Protein AF-A0A939ES71-F1 (afdb_monomer)

Secondary structure (DSSP, 8-state):
----------S---HHHHHHHHHHHHHHHHHHHHHHHHHHHHHHHHHHHHHHHHHHHHHHHHHHHHHHHHHHHHHHHHHTT--HHHHHHHHHHHHHHHHHHHHHHHHHHHHHHT-TTSSSSTTHHHHHHHHHHTT-

pLDDT: mean 82.22, std 17.12, range [45.19, 97.94]

Solvent-accessible surface area (backbone atoms only — not comparable to full-atom values): 7892 Å² total; per-residue (Å²): 140,79,91,82,79,89,78,82,82,80,85,70,85,42,71,66,59,55,52,51,49,52,53,50,51,54,53,50,52,53,53,48,54,51,50,50,52,51,50,52,51,48,53,52,50,51,53,52,51,55,49,50,51,52,51,51,51,50,46,53,53,51,50,52,50,49,53,52,49,53,51,50,52,33,54,51,36,33,73,73,70,40,56,64,68,58,26,50,50,53,52,53,52,52,50,50,53,51,49,51,51,51,50,50,52,50,52,50,52,53,58,58,64,73,51,88,71,75,83,76,58,75,65,61,66,58,57,62,54,56,60,58,62,77,76,110

Sequence (136 aa):
MTTQQSDTSFSDRSIGTLFSRLLQEVSQLLRGEVQLAKQELKVQVLNLQTAALFFALAFILVFGGLLALLACAHFGLVAAGLPPVGAAAIIAATALVLAGLCGFIGARCLKSLSNPLRRTTHQTAEDTRLIKESLQ

Structure (mmCIF, N/CA/C/O backbone):
data_AF-A0A939ES71-F1
#
_entry.id   AF-A0A939ES71-F1
#
loop_
_atom_site.group_PDB
_atom_site.id
_atom_site.type_symbol
_atom_site.label_atom_id
_atom_site.label_alt_id
_atom_site.label_comp_id
_atom_site.label_asym_id
_atom_site.label_entity_id
_atom_site.label_seq_id
_atom_site.pdbx_PDB_ins_code
_atom_site.Cartn_x
_atom_site.Cartn_y
_atom_site.Cartn_z
_atom_site.occupancy
_atom_site.B_iso_or_equiv
_atom_site.auth_seq_id
_atom_site.auth_comp_id
_atom_site.auth_asym_id
_atom_site.auth_atom_id
_atom_site.pdbx_PDB_model_num
ATOM 1 N N . MET A 1 1 ? -42.832 11.605 87.750 1.00 45.19 1 MET A N 1
ATOM 2 C CA . MET A 1 1 ? -42.315 12.601 86.783 1.00 45.19 1 MET A CA 1
ATOM 3 C C . MET A 1 1 ? -40.888 12.195 86.465 1.00 45.19 1 MET A C 1
ATOM 5 O O . MET A 1 1 ? -40.123 12.102 87.405 1.00 45.19 1 MET A O 1
ATOM 9 N N . THR A 1 2 ? -40.473 11.824 85.261 1.00 48.25 2 THR A N 1
ATOM 10 C CA . THR A 1 2 ? -41.053 11.952 83.917 1.00 48.25 2 THR A CA 1
ATOM 11 C C . THR A 1 2 ? -40.391 10.875 83.055 1.00 48.25 2 THR A C 1
ATOM 13 O O . THR A 1 2 ? -39.201 10.607 83.182 1.00 48.25 2 THR A O 1
ATOM 16 N N . THR A 1 3 ? -41.195 10.252 82.208 1.00 66.25 3 THR A N 1
ATOM 17 C CA . THR A 1 3 ? -40.814 9.400 81.083 1.00 66.25 3 THR A CA 1
ATOM 18 C C . THR A 1 3 ? -39.959 10.168 80.068 1.00 66.25 3 THR A C 1
ATOM 20 O O . THR A 1 3 ? -40.356 11.256 79.659 1.00 66.25 3 THR A O 1
ATOM 23 N N . GLN A 1 4 ? -38.858 9.585 79.592 1.00 51.97 4 GLN A N 1
ATOM 24 C CA . GLN A 1 4 ? -38.371 9.811 78.226 1.00 51.97 4 GLN A CA 1
ATOM 25 C C . GLN A 1 4 ? -37.784 8.490 77.711 1.00 51.97 4 GLN A C 1
ATOM 27 O O . GLN A 1 4 ? -36.771 8.020 78.212 1.00 51.97 4 GLN A O 1
ATOM 32 N N . GLN A 1 5 ? -38.561 7.701 76.978 1.00 49.19 5 GLN A N 1
ATOM 33 C CA . GLN A 1 5 ? -38.926 7.864 75.566 1.00 49.19 5 GLN A CA 1
ATOM 34 C C . GLN A 1 5 ? -37.929 7.117 74.679 1.00 49.19 5 GLN A C 1
ATOM 36 O O . GLN A 1 5 ? -36.890 7.608 74.255 1.00 49.19 5 GLN A O 1
ATOM 41 N N . SER A 1 6 ? -38.298 5.860 74.465 1.00 56.88 6 SER A N 1
ATOM 42 C CA . SER A 1 6 ? -38.046 5.101 73.255 1.00 56.88 6 SER A CA 1
ATOM 43 C C . SER A 1 6 ? -38.381 5.937 72.021 1.00 56.88 6 SER A C 1
ATOM 45 O O . SER A 1 6 ? -39.556 6.198 71.788 1.00 56.88 6 SER A O 1
ATOM 47 N N . ASP A 1 7 ? -37.383 6.276 71.212 1.00 47.97 7 ASP A N 1
ATOM 48 C CA . ASP A 1 7 ? -37.600 6.597 69.803 1.00 47.97 7 ASP A CA 1
ATOM 49 C C . ASP A 1 7 ? -36.739 5.655 68.959 1.00 47.97 7 ASP A C 1
ATOM 51 O O . ASP A 1 7 ? -35.602 5.903 68.563 1.00 47.97 7 ASP A O 1
ATOM 55 N N . THR A 1 8 ? -37.325 4.483 68.749 1.00 55.00 8 THR A N 1
ATOM 56 C CA . THR A 1 8 ? -36.973 3.505 67.730 1.00 55.00 8 THR A CA 1
ATOM 57 C C . THR A 1 8 ? -37.148 4.118 66.339 1.00 55.00 8 THR A C 1
ATOM 59 O O . THR A 1 8 ? -38.235 4.061 65.770 1.00 55.00 8 THR A O 1
ATOM 62 N N . SER A 1 9 ? -36.081 4.630 65.727 1.00 50.41 9 SER A N 1
ATOM 63 C CA . SER A 1 9 ? -36.055 4.960 64.290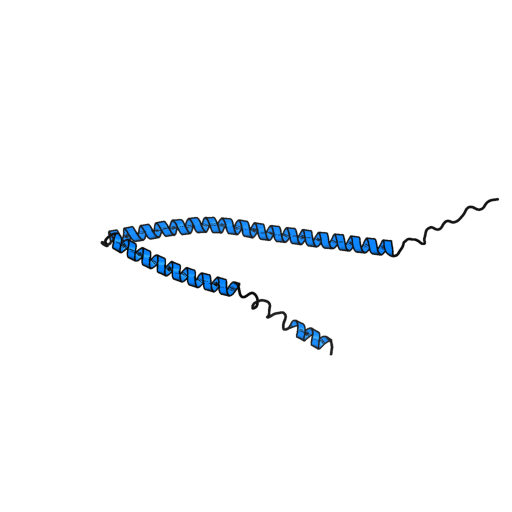 1.00 50.41 9 SER A CA 1
ATOM 64 C C . SER A 1 9 ? -35.609 3.760 63.435 1.00 50.41 9 SER A C 1
ATOM 66 O O . SER A 1 9 ? -34.823 3.881 62.501 1.00 50.41 9 SER A O 1
ATOM 68 N N . PHE A 1 10 ? -36.124 2.565 63.747 1.00 53.97 10 PHE A N 1
ATOM 69 C CA . PHE A 1 10 ? -35.817 1.320 63.025 1.00 53.97 10 PHE A CA 1
ATOM 70 C C . PHE A 1 10 ? -36.750 1.025 61.833 1.00 53.97 10 PHE A C 1
ATOM 72 O O . PHE A 1 10 ? -36.573 0.003 61.179 1.00 53.97 10 PHE A O 1
ATOM 79 N N . SER A 1 11 ? -37.707 1.903 61.504 1.00 53.44 11 SER A N 1
ATOM 80 C CA . SER A 1 11 ? -38.721 1.635 60.461 1.00 53.44 11 SER A CA 1
ATOM 81 C C . SER A 1 11 ? -38.544 2.378 59.130 1.00 53.44 11 SER A C 1
ATOM 83 O O . SER A 1 11 ? -39.430 2.287 58.292 1.00 53.44 11 SER A O 1
ATOM 85 N N . ASP A 1 12 ? -37.412 3.047 58.875 1.00 53.59 12 ASP A N 1
ATOM 86 C CA . ASP A 1 12 ? -37.195 3.729 57.581 1.00 53.59 12 ASP A CA 1
ATOM 87 C C . ASP A 1 12 ? -35.869 3.373 56.888 1.00 53.59 12 ASP A C 1
ATOM 89 O O . ASP A 1 12 ? -35.320 4.120 56.077 1.00 53.59 12 ASP A O 1
ATOM 93 N N . ARG A 1 13 ? -35.360 2.154 57.130 1.00 57.06 13 ARG A N 1
ATOM 94 C CA . ARG A 1 13 ? -34.473 1.488 56.155 1.00 57.06 13 ARG A CA 1
ATOM 95 C C . ARG A 1 13 ? -35.327 0.973 55.003 1.00 57.06 13 ARG A C 1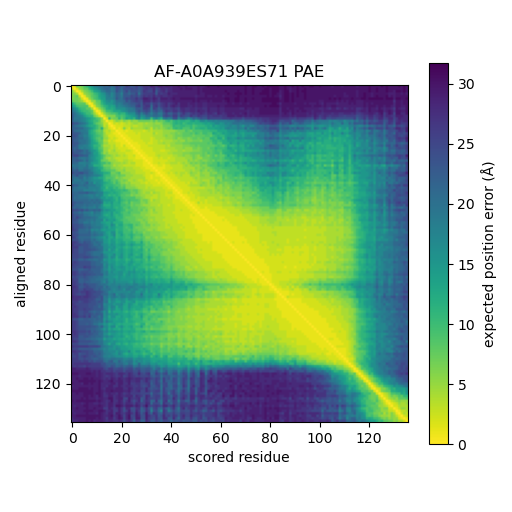
ATOM 97 O O . ARG A 1 13 ? -35.566 -0.215 54.826 1.00 57.06 13 ARG A O 1
ATOM 104 N N . SER A 1 14 ? -35.846 1.948 54.273 1.00 70.50 14 SER A N 1
ATOM 105 C CA . SER A 1 14 ? -36.773 1.818 53.167 1.00 70.50 14 SER A CA 1
ATOM 106 C C . SER A 1 14 ? -36.216 0.907 52.072 1.00 70.50 14 SER A C 1
ATOM 108 O O . SER A 1 14 ? -35.024 0.945 51.755 1.00 70.50 14 SER A O 1
ATOM 110 N N . ILE A 1 15 ? -37.105 0.152 51.426 1.00 76.62 15 ILE A N 1
ATOM 111 C CA . ILE A 1 15 ? -36.879 -0.555 50.153 1.00 76.62 15 ILE A CA 1
ATOM 112 C C . ILE A 1 15 ? -36.216 0.371 49.114 1.00 76.62 15 ILE A C 1
ATOM 114 O O . ILE A 1 15 ? -35.385 -0.073 48.321 1.00 76.62 15 ILE A O 1
ATOM 118 N N . GLY A 1 16 ? -36.488 1.680 49.179 1.00 79.56 16 GLY A N 1
ATOM 119 C CA . GLY A 1 16 ? -35.839 2.691 48.347 1.00 79.56 16 GLY A CA 1
ATOM 120 C C . GLY A 1 16 ? -34.328 2.820 48.579 1.00 79.56 16 GLY A C 1
ATOM 121 O O . GLY A 1 16 ? -33.590 3.101 47.635 1.00 79.56 16 GLY A O 1
ATOM 122 N N . THR A 1 17 ? -33.829 2.547 49.789 1.00 79.62 17 THR A N 1
ATOM 123 C CA . THR A 1 17 ? -32.382 2.565 50.082 1.00 79.62 17 THR A CA 1
ATOM 124 C C . THR A 1 17 ? -31.654 1.342 49.520 1.00 79.62 17 THR A C 1
ATOM 126 O O . THR A 1 17 ? -30.518 1.471 49.065 1.00 79.62 17 THR A O 1
ATOM 129 N N . LEU A 1 18 ? -32.306 0.174 49.482 1.00 85.62 18 LEU A N 1
ATOM 130 C CA . LEU A 1 18 ? -31.762 -1.045 48.870 1.00 85.62 18 LEU A CA 1
ATOM 131 C C . LEU A 1 18 ? -31.779 -0.951 47.343 1.00 85.62 18 LEU A C 1
ATOM 133 O O . LEU A 1 18 ? -30.778 -1.250 46.697 1.00 85.62 18 LEU A O 1
ATOM 137 N N . PHE A 1 19 ? -32.878 -0.455 46.774 1.00 87.50 19 PHE A N 1
ATOM 138 C CA . PHE A 1 19 ? -32.996 -0.230 45.335 1.00 87.50 19 PHE A CA 1
ATOM 139 C C . PHE A 1 19 ? -31.968 0.793 44.826 1.00 87.50 19 PHE A C 1
ATOM 141 O O . PHE A 1 19 ? -31.313 0.564 43.811 1.00 87.50 19 PHE A O 1
ATOM 148 N N . SER A 1 20 ? -31.749 1.879 45.578 1.00 86.62 20 SER A N 1
ATOM 149 C CA . SER A 1 20 ? -30.715 2.875 45.260 1.00 86.62 20 SER A CA 1
ATOM 150 C C . SER A 1 20 ? -29.301 2.282 45.286 1.00 86.62 20 SER A C 1
ATOM 152 O O . SER A 1 20 ? -28.498 2.591 44.408 1.00 86.62 20 SER A O 1
ATOM 154 N N . ARG A 1 21 ? -28.994 1.395 46.245 1.00 87.00 21 ARG A N 1
ATOM 155 C CA . ARG A 1 21 ? -27.696 0.699 46.308 1.00 87.00 21 ARG A CA 1
ATOM 156 C C . ARG A 1 21 ? -27.499 -0.266 45.141 1.00 87.00 21 ARG A C 1
ATOM 158 O O . ARG A 1 21 ? -26.435 -0.257 44.533 1.00 87.00 21 ARG A O 1
ATOM 165 N N . LEU A 1 22 ? -28.530 -1.026 44.780 1.00 88.88 22 LEU A N 1
ATOM 166 C CA . LEU A 1 22 ? -28.464 -1.991 43.681 1.00 88.88 22 LEU A CA 1
ATOM 167 C C . LEU A 1 22 ? -28.290 -1.287 42.323 1.00 88.88 22 LEU A C 1
ATOM 169 O O . LEU A 1 22 ? -27.455 -1.692 41.518 1.00 88.88 22 LEU A O 1
ATOM 173 N N . LEU A 1 23 ? -28.985 -0.163 42.097 1.00 90.00 23 LEU A N 1
ATOM 174 C CA . LEU A 1 23 ? -28.743 0.696 40.928 1.00 90.00 23 LEU A CA 1
ATOM 175 C C . LEU A 1 23 ? -27.324 1.277 40.909 1.00 90.00 23 LEU A C 1
ATOM 177 O O . LEU A 1 23 ? -26.714 1.391 39.843 1.00 90.00 23 LEU A O 1
ATOM 181 N N . GLN A 1 24 ? -26.791 1.647 42.072 1.00 89.94 24 GLN A N 1
ATOM 182 C CA . GLN A 1 24 ? -25.432 2.162 42.186 1.00 89.94 24 GLN A CA 1
ATOM 183 C C . GLN A 1 24 ? -24.384 1.083 41.866 1.00 89.94 24 GLN A C 1
ATOM 185 O O . GLN A 1 24 ? -23.428 1.378 41.151 1.00 89.94 24 GLN A O 1
ATOM 190 N N . GLU A 1 25 ? -24.588 -0.161 42.300 1.00 88.88 25 GLU A N 1
ATOM 191 C CA . GLU A 1 25 ? -23.726 -1.306 41.967 1.00 88.88 25 GLU A CA 1
ATOM 192 C C . GLU A 1 25 ? -23.781 -1.657 40.472 1.00 88.88 25 GLU A C 1
ATOM 194 O O . GLU A 1 25 ? -22.736 -1.782 39.832 1.00 88.88 25 GLU A O 1
ATOM 199 N N . VAL A 1 26 ? -24.977 -1.711 39.874 1.00 88.94 26 VAL A N 1
ATOM 200 C CA . VAL A 1 26 ? -25.145 -1.934 38.423 1.00 88.94 26 VAL A CA 1
ATOM 201 C C . VAL A 1 26 ? -24.451 -0.830 37.619 1.00 88.94 26 VAL A C 1
ATOM 203 O O . VAL A 1 26 ? -23.744 -1.112 36.652 1.00 88.94 26 VAL A O 1
ATOM 206 N N . SER A 1 27 ? -24.593 0.430 38.041 1.00 91.81 27 SER A N 1
ATOM 207 C CA . SER A 1 27 ? -23.906 1.567 37.417 1.00 91.81 27 SER A CA 1
ATOM 208 C C . SER A 1 27 ? -22.383 1.433 37.503 1.00 91.81 27 SER A C 1
ATOM 210 O O . SER A 1 27 ? -21.690 1.734 36.529 1.00 91.81 27 SER A O 1
ATOM 212 N N . GLN A 1 28 ? -21.850 0.941 38.627 1.00 90.75 28 GLN A N 1
ATOM 213 C CA . GLN A 1 28 ? -20.414 0.695 38.782 1.00 90.75 28 GLN A CA 1
ATOM 214 C C . GLN A 1 28 ? -19.910 -0.447 37.891 1.00 90.75 28 GLN A C 1
ATOM 216 O O . GLN A 1 28 ? -18.885 -0.268 37.230 1.00 90.75 28 GLN A O 1
ATOM 221 N N . LEU A 1 29 ? -20.640 -1.561 37.795 1.00 91.81 29 LEU A N 1
ATOM 222 C CA . LEU A 1 29 ? -20.293 -2.679 36.909 1.00 91.81 29 LEU A CA 1
ATOM 223 C C . LEU A 1 29 ? -20.287 -2.259 35.436 1.00 91.81 29 LEU A C 1
ATOM 225 O O . LEU A 1 29 ? -19.300 -2.477 34.735 1.00 91.81 29 LEU A O 1
ATOM 229 N N . LEU A 1 30 ? -21.338 -1.565 34.985 1.00 91.81 30 LEU A N 1
ATOM 230 C CA . LEU A 1 30 ? -21.420 -1.053 33.614 1.00 91.81 30 LEU A CA 1
ATOM 231 C C . LEU A 1 30 ? -20.273 -0.092 33.297 1.00 91.81 30 LEU A C 1
ATOM 233 O O . LEU A 1 30 ? -19.716 -0.118 32.200 1.00 91.81 30 LEU A O 1
ATOM 237 N N . ARG A 1 31 ? -19.887 0.763 34.250 1.00 93.38 31 ARG A N 1
ATOM 238 C CA . ARG A 1 31 ? -18.750 1.671 34.056 1.00 93.38 31 ARG A CA 1
ATOM 239 C C . ARG A 1 31 ? -17.429 0.916 33.944 1.00 93.38 31 ARG A C 1
ATOM 241 O O . ARG A 1 31 ? -16.569 1.375 33.196 1.00 93.38 31 ARG A O 1
ATOM 248 N N . GLY A 1 32 ? -17.287 -0.201 34.657 1.00 89.50 32 GLY A N 1
ATOM 249 C CA . GLY A 1 32 ? -16.152 -1.115 34.550 1.00 89.50 32 GLY A CA 1
ATOM 250 C C . GLY A 1 32 ? -16.069 -1.761 33.170 1.00 89.50 32 GLY A C 1
ATOM 251 O O . GLY A 1 32 ? -15.059 -1.600 32.491 1.00 89.50 32 GLY A O 1
ATOM 252 N N . GLU A 1 33 ? -17.157 -2.376 32.708 1.00 89.19 33 GLU A N 1
ATOM 253 C CA . GLU A 1 33 ? -17.252 -2.996 31.376 1.00 89.19 33 GLU A CA 1
ATOM 254 C C . GLU A 1 33 ? -16.973 -1.989 30.252 1.00 89.19 33 GLU A C 1
ATOM 256 O O . GLU A 1 33 ? -16.185 -2.246 29.346 1.00 89.19 33 GLU A O 1
ATOM 261 N N . VAL A 1 34 ? -17.536 -0.778 30.340 1.00 91.44 34 VAL A N 1
ATOM 262 C CA . VAL A 1 34 ? -17.271 0.286 29.358 1.00 91.44 34 VAL A CA 1
ATOM 263 C C . VAL A 1 34 ? -15.809 0.735 29.391 1.00 91.44 34 VAL A C 1
ATOM 265 O O . VAL A 1 34 ? -15.247 1.059 28.344 1.00 91.44 34 VAL A O 1
ATOM 268 N N . GLN A 1 35 ? -15.173 0.797 30.563 1.00 93.12 35 GLN A N 1
ATOM 269 C CA . GLN A 1 35 ? -13.746 1.123 30.657 1.00 93.12 35 GLN A CA 1
ATOM 270 C C . GLN A 1 35 ? -12.875 0.016 30.062 1.00 93.12 35 GLN A C 1
ATOM 272 O O . GLN A 1 35 ? -11.932 0.333 29.335 1.00 93.12 35 GLN A O 1
ATOM 277 N N . LEU A 1 36 ? -13.220 -1.246 30.309 1.00 90.38 36 LEU A N 1
ATOM 278 C CA . LEU A 1 36 ? -12.513 -2.403 29.769 1.00 90.38 36 LEU A CA 1
ATOM 279 C C . LEU A 1 36 ? -12.650 -2.462 28.242 1.00 90.38 36 LEU A C 1
ATOM 281 O O . LEU A 1 36 ? -11.645 -2.488 27.535 1.00 90.38 36 LEU A O 1
ATOM 285 N N . ALA A 1 37 ? -13.875 -2.324 27.726 1.00 89.94 37 ALA A N 1
ATOM 286 C CA . ALA A 1 37 ? -14.148 -2.243 26.294 1.00 89.94 37 ALA A CA 1
ATOM 287 C C . ALA A 1 37 ? -13.405 -1.067 25.639 1.00 89.94 37 ALA A C 1
ATOM 289 O O . ALA A 1 37 ? -12.823 -1.210 24.566 1.00 89.94 37 ALA A O 1
ATOM 290 N N . LYS A 1 38 ? -13.347 0.103 26.294 1.00 92.31 38 LYS A N 1
ATOM 291 C CA . LYS A 1 38 ? -12.547 1.243 25.808 1.00 92.31 38 LYS A CA 1
ATOM 292 C C . LYS A 1 38 ? -11.053 0.928 25.754 1.00 92.31 38 LYS A C 1
ATOM 294 O O . LYS A 1 38 ? -10.385 1.368 24.817 1.00 92.31 38 LYS A O 1
ATOM 299 N N . GLN A 1 39 ? -10.515 0.220 26.744 1.00 92.12 39 GLN A N 1
ATOM 300 C CA . GLN A 1 39 ? -9.109 -0.187 26.750 1.00 92.12 39 GLN A CA 1
ATOM 301 C C . GLN A 1 39 ? -8.820 -1.184 25.631 1.00 92.12 39 GLN A C 1
ATOM 303 O O . GLN A 1 39 ? -7.852 -0.995 24.896 1.00 92.12 39 GLN A O 1
ATOM 308 N N . GLU A 1 40 ? -9.680 -2.183 25.452 1.00 89.06 40 GLU A N 1
ATOM 309 C CA . GLU A 1 40 ? -9.533 -3.173 24.390 1.00 89.06 40 GLU A CA 1
ATOM 310 C C . GLU A 1 40 ? -9.593 -2.518 23.005 1.00 89.06 40 GLU A C 1
ATOM 312 O O . GLU A 1 40 ? -8.697 -2.720 22.184 1.00 89.06 40 GLU A O 1
ATOM 317 N N . LEU A 1 41 ? -10.566 -1.629 22.778 1.00 90.44 41 LEU A N 1
ATOM 318 C CA . LEU A 1 41 ? -10.653 -0.835 21.550 1.00 90.44 41 LEU A CA 1
ATOM 319 C C . LEU A 1 41 ? -9.392 0.006 21.324 1.00 90.44 41 LEU A C 1
ATOM 321 O O . LEU A 1 41 ? -8.884 0.065 20.206 1.00 90.44 41 LEU A O 1
ATOM 325 N N . LYS A 1 42 ? -8.847 0.638 22.371 1.00 89.69 42 LYS A N 1
ATOM 326 C CA . LYS A 1 42 ? -7.608 1.418 22.261 1.00 89.69 42 LYS A CA 1
ATOM 327 C C . LYS A 1 42 ? -6.428 0.535 21.853 1.00 89.69 42 LYS A C 1
ATOM 329 O O . LYS A 1 42 ? -5.663 0.933 20.981 1.00 89.69 42 LYS A O 1
ATOM 334 N N . VAL A 1 43 ? -6.290 -0.654 22.438 1.00 85.12 43 VAL A N 1
ATOM 335 C CA . VAL A 1 43 ? -5.233 -1.613 22.072 1.00 85.12 43 VAL A CA 1
ATOM 336 C C . VAL A 1 43 ? -5.391 -2.068 20.618 1.00 85.12 43 VAL A C 1
ATOM 338 O O . VAL A 1 43 ? -4.411 -2.063 19.874 1.00 85.12 43 VAL A O 1
ATOM 341 N N . GLN A 1 44 ? -6.615 -2.379 20.178 1.00 87.19 44 GLN A N 1
ATOM 342 C CA . GLN A 1 44 ? -6.892 -2.738 18.782 1.00 87.19 44 GLN A CA 1
ATOM 343 C C . GLN A 1 44 ? -6.520 -1.604 17.813 1.00 87.19 44 GLN A C 1
ATOM 345 O O . GLN A 1 44 ? -5.849 -1.847 16.809 1.00 87.19 44 GLN A O 1
ATOM 350 N N . VAL A 1 45 ? -6.894 -0.359 18.131 1.00 91.25 45 VAL A N 1
ATOM 351 C CA . VAL A 1 45 ? -6.572 0.822 17.312 1.00 91.25 45 VAL A CA 1
ATOM 352 C C . VAL A 1 45 ? -5.066 1.062 17.241 1.00 91.25 45 VAL A C 1
ATOM 354 O O . VAL A 1 45 ? -4.550 1.320 16.156 1.00 91.25 45 VAL A O 1
ATOM 357 N N . LEU A 1 46 ? -4.352 0.951 18.362 1.00 86.69 46 LEU A N 1
ATOM 358 C CA . LEU A 1 46 ? -2.899 1.132 18.389 1.00 86.69 46 LEU A CA 1
ATOM 359 C C . LEU A 1 46 ? -2.190 0.076 17.537 1.00 86.69 46 LEU A C 1
ATOM 361 O O . LEU A 1 46 ? -1.341 0.426 16.720 1.00 86.69 46 LEU A O 1
ATOM 365 N N . ASN A 1 47 ? -2.587 -1.192 17.650 1.00 87.62 47 ASN A N 1
ATOM 366 C CA . ASN A 1 47 ? -2.016 -2.266 16.837 1.00 87.62 47 ASN A CA 1
ATOM 367 C C . ASN A 1 47 ? -2.285 -2.052 15.342 1.00 87.62 47 ASN A C 1
ATOM 369 O O . ASN A 1 47 ? -1.379 -2.212 14.521 1.00 87.62 47 ASN A O 1
ATOM 373 N N . LEU A 1 48 ? -3.506 -1.642 14.985 1.00 92.00 48 LEU A N 1
ATOM 374 C CA . LEU A 1 48 ? -3.858 -1.322 13.604 1.00 92.00 48 LEU A CA 1
ATOM 375 C C . LEU A 1 48 ? -3.052 -0.125 13.078 1.00 92.00 48 LEU A C 1
ATOM 377 O O . LEU A 1 48 ? -2.583 -0.155 11.941 1.00 92.00 48 LEU A O 1
ATOM 381 N N . GLN A 1 49 ? -2.844 0.902 13.903 1.00 92.31 49 GLN A N 1
ATOM 382 C CA . GLN A 1 49 ? -2.053 2.080 13.550 1.00 92.31 49 GLN A CA 1
ATOM 383 C C . GLN A 1 49 ? -0.579 1.723 13.322 1.00 92.31 49 GLN A C 1
ATOM 385 O O . GLN A 1 49 ? 0.009 2.145 12.324 1.00 92.31 49 GLN A O 1
ATOM 390 N N . THR A 1 50 ? 0.021 0.933 14.214 1.00 92.31 50 THR A N 1
ATOM 391 C CA . THR A 1 50 ? 1.406 0.475 14.058 1.00 92.31 50 THR A CA 1
ATOM 392 C C . THR A 1 50 ? 1.554 -0.382 12.804 1.00 92.31 50 THR A C 1
ATOM 394 O O . THR A 1 50 ? 2.476 -0.159 12.019 1.00 92.31 50 THR A O 1
ATOM 397 N N . ALA A 1 51 ? 0.618 -1.303 12.559 1.00 91.62 51 ALA A N 1
ATOM 398 C CA . ALA A 1 51 ? 0.608 -2.104 11.340 1.00 91.62 51 ALA A CA 1
ATOM 399 C C . ALA A 1 51 ? 0.502 -1.223 10.085 1.00 91.62 51 ALA A C 1
ATOM 401 O O . ALA A 1 51 ? 1.286 -1.396 9.154 1.00 91.62 51 ALA A O 1
ATOM 402 N N . ALA A 1 52 ? -0.401 -0.239 10.073 1.00 95.00 52 ALA A N 1
ATOM 403 C CA . ALA A 1 52 ? -0.563 0.685 8.953 1.00 95.00 52 ALA A CA 1
ATOM 404 C C . ALA A 1 52 ? 0.723 1.473 8.649 1.00 95.00 52 ALA A C 1
ATOM 406 O O . ALA A 1 52 ? 1.068 1.645 7.481 1.00 95.00 52 ALA A O 1
ATOM 407 N N . LEU A 1 53 ? 1.467 1.896 9.677 1.00 95.75 53 LEU A N 1
ATOM 408 C CA . LEU A 1 53 ? 2.742 2.595 9.502 1.00 95.75 53 LEU A CA 1
ATOM 409 C C . LEU A 1 53 ? 3.800 1.705 8.836 1.00 95.75 53 LEU A C 1
ATOM 411 O O . LEU A 1 53 ? 4.431 2.118 7.863 1.00 95.75 53 LEU A O 1
ATOM 415 N N . PHE A 1 54 ? 3.977 0.475 9.326 1.00 96.25 54 PHE A N 1
ATOM 416 C CA . PHE A 1 54 ? 4.920 -0.466 8.717 1.00 96.25 54 PHE A CA 1
ATOM 417 C C . PHE A 1 54 ? 4.507 -0.852 7.295 1.00 96.25 54 PHE A C 1
ATOM 419 O O . PHE A 1 54 ? 5.367 -0.925 6.420 1.00 96.25 54 PHE A O 1
ATOM 426 N N . PHE A 1 55 ? 3.210 -1.029 7.031 1.00 95.88 55 PHE A N 1
ATOM 427 C CA . PHE A 1 55 ? 2.707 -1.261 5.677 1.00 95.88 55 PHE A CA 1
ATOM 428 C C . PHE A 1 55 ? 2.954 -0.069 4.751 1.00 95.88 55 PHE A C 1
ATOM 430 O O . PHE A 1 55 ? 3.311 -0.279 3.595 1.00 95.88 55 PHE A O 1
ATOM 437 N N . ALA A 1 56 ? 2.821 1.166 5.238 1.00 97.06 56 ALA A N 1
ATOM 438 C CA . ALA A 1 56 ? 3.137 2.356 4.453 1.00 97.06 56 ALA A CA 1
ATOM 439 C C . ALA A 1 56 ? 4.631 2.411 4.091 1.00 97.06 56 ALA A C 1
ATOM 441 O O . ALA A 1 56 ? 4.975 2.632 2.931 1.00 97.06 56 ALA A O 1
ATOM 442 N N . LEU A 1 57 ? 5.522 2.142 5.050 1.00 97.56 57 LEU A N 1
ATOM 443 C CA . LEU A 1 57 ? 6.966 2.072 4.795 1.00 97.56 57 LEU A CA 1
ATOM 444 C C . LEU A 1 57 ? 7.315 0.945 3.817 1.00 97.56 57 LEU A C 1
ATOM 446 O O . LEU A 1 57 ? 8.036 1.172 2.846 1.00 97.56 57 LEU A O 1
ATOM 450 N N . ALA A 1 58 ? 6.764 -0.250 4.032 1.00 96.88 58 ALA A N 1
ATOM 451 C CA . ALA A 1 58 ? 6.948 -1.382 3.132 1.00 96.88 58 ALA A CA 1
ATOM 452 C C . ALA A 1 58 ? 6.453 -1.055 1.717 1.00 96.88 58 ALA A C 1
ATOM 454 O O . ALA A 1 58 ? 7.146 -1.347 0.746 1.00 96.88 58 ALA A O 1
ATOM 455 N N . PHE A 1 59 ? 5.300 -0.392 1.594 1.00 96.44 59 PHE A N 1
ATOM 456 C CA . PHE A 1 59 ? 4.772 0.057 0.312 1.00 96.44 59 PHE A CA 1
ATOM 457 C C . PHE A 1 59 ? 5.731 1.023 -0.385 1.00 96.44 59 PHE A C 1
ATOM 459 O O . PHE A 1 59 ? 6.016 0.822 -1.559 1.00 96.44 59 PHE A O 1
ATOM 466 N N . ILE A 1 60 ? 6.283 2.016 0.320 1.00 97.94 60 ILE A N 1
ATOM 467 C CA . ILE A 1 60 ? 7.255 2.961 -0.256 1.00 97.94 60 ILE A CA 1
ATOM 468 C C . ILE A 1 60 ? 8.500 2.224 -0.765 1.00 97.94 60 ILE A C 1
ATOM 470 O O . ILE A 1 60 ? 8.942 2.478 -1.885 1.00 97.94 60 ILE A O 1
ATOM 474 N N . LEU A 1 61 ? 9.048 1.293 0.022 1.00 97.88 61 LEU A N 1
ATOM 475 C CA . LEU A 1 61 ? 10.233 0.517 -0.362 1.00 97.88 61 LEU A CA 1
ATOM 476 C C . LEU A 1 61 ? 9.961 -0.374 -1.578 1.00 97.88 61 LEU A C 1
ATOM 478 O O . LEU A 1 61 ? 10.737 -0.369 -2.532 1.00 97.88 61 LEU A O 1
ATOM 482 N N . VAL A 1 62 ? 8.853 -1.116 -1.562 1.00 96.38 62 VAL A N 1
ATOM 483 C CA . VAL A 1 62 ? 8.458 -1.991 -2.673 1.00 96.38 62 VAL A CA 1
ATOM 484 C C . VAL A 1 62 ? 8.156 -1.170 -3.922 1.00 96.38 62 VAL A C 1
ATOM 486 O O . VAL A 1 62 ? 8.589 -1.538 -5.009 1.00 96.38 62 VAL A O 1
ATOM 489 N N . PH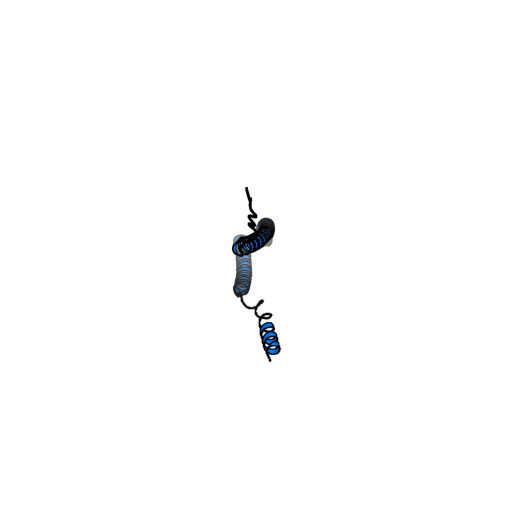E A 1 63 ? 7.462 -0.042 -3.782 1.00 95.25 63 PHE A N 1
ATOM 490 C CA . PHE A 1 63 ? 7.139 0.840 -4.896 1.00 95.25 63 PHE A CA 1
ATOM 491 C C . PHE A 1 63 ? 8.402 1.459 -5.505 1.00 95.25 63 PHE A C 1
ATOM 493 O O . PHE A 1 63 ? 8.592 1.392 -6.717 1.00 95.25 63 PHE A O 1
ATOM 500 N N . GLY A 1 64 ? 9.312 1.982 -4.679 1.00 97.50 64 GLY A N 1
ATOM 501 C CA . GLY A 1 64 ? 10.602 2.498 -5.141 1.00 97.50 64 GLY A CA 1
ATOM 502 C C . GLY A 1 64 ? 11.458 1.420 -5.813 1.00 97.50 64 GLY A C 1
ATOM 503 O O . GLY A 1 64 ? 12.000 1.646 -6.895 1.00 97.50 64 GLY A O 1
ATOM 504 N N . GLY A 1 65 ? 11.521 0.222 -5.223 1.00 97.31 65 GLY A N 1
ATOM 505 C CA . GLY A 1 65 ? 12.211 -0.931 -5.804 1.00 97.31 65 GLY A CA 1
ATOM 506 C C . GLY A 1 65 ? 11.609 -1.369 -7.140 1.00 97.31 65 GLY A C 1
ATOM 507 O O . GLY A 1 65 ? 12.347 -1.654 -8.080 1.00 97.31 65 GLY A O 1
ATOM 508 N N . LEU A 1 66 ? 10.280 -1.352 -7.265 1.00 96.12 66 LEU A N 1
ATOM 509 C CA . LEU A 1 66 ? 9.582 -1.646 -8.514 1.00 96.12 66 LEU A CA 1
ATOM 510 C C . LEU A 1 66 ? 9.926 -0.622 -9.603 1.00 96.12 66 LEU A C 1
ATOM 512 O O . LEU A 1 66 ? 10.211 -1.018 -10.731 1.00 96.12 66 LEU A O 1
ATOM 516 N N . LEU A 1 67 ? 9.960 0.676 -9.281 1.00 95.31 67 LEU A N 1
ATOM 517 C CA . LEU A 1 67 ? 10.374 1.716 -10.231 1.00 95.31 67 LEU A CA 1
ATOM 518 C C . LEU A 1 67 ? 11.825 1.523 -10.692 1.00 95.31 67 LEU A C 1
ATOM 520 O O . LEU A 1 67 ? 12.103 1.601 -11.889 1.00 95.31 67 LEU A O 1
ATOM 524 N N . ALA A 1 68 ? 12.737 1.219 -9.764 1.00 97.19 68 ALA A N 1
ATOM 525 C CA . ALA A 1 68 ? 14.130 0.923 -10.090 1.00 97.19 68 ALA A CA 1
ATOM 526 C C . ALA A 1 68 ? 14.259 -0.333 -10.971 1.00 97.19 68 ALA A C 1
ATOM 528 O O . ALA A 1 68 ? 15.034 -0.336 -11.928 1.00 97.19 68 ALA A O 1
ATOM 529 N N . LEU A 1 69 ? 13.464 -1.375 -10.703 1.00 96.31 69 LEU A N 1
ATOM 530 C CA . LEU A 1 69 ? 13.425 -2.597 -11.506 1.00 96.31 69 LEU A CA 1
ATOM 531 C C . LEU A 1 69 ? 12.899 -2.330 -12.923 1.00 96.31 69 LEU A C 1
ATOM 533 O O . LEU A 1 69 ? 13.488 -2.809 -13.889 1.00 96.31 69 LEU A O 1
ATOM 537 N N . LEU A 1 70 ? 11.833 -1.536 -13.065 1.00 95.75 70 LEU A N 1
ATOM 538 C CA . LEU A 1 70 ? 11.298 -1.124 -14.369 1.00 95.75 70 LEU A CA 1
ATOM 539 C C . LEU A 1 70 ? 12.320 -0.300 -15.161 1.00 95.75 70 LEU A C 1
ATOM 541 O O . LEU A 1 70 ? 12.493 -0.529 -16.357 1.00 95.75 70 LEU A O 1
ATOM 545 N N . ALA A 1 71 ? 13.025 0.623 -14.503 1.00 95.44 71 ALA A N 1
ATOM 546 C CA . ALA A 1 71 ? 14.098 1.390 -15.131 1.00 95.44 71 ALA A CA 1
ATOM 547 C C . ALA A 1 71 ? 15.257 0.479 -15.567 1.00 95.44 71 ALA A C 1
ATOM 549 O O . ALA A 1 71 ? 15.737 0.585 -16.694 1.00 95.44 71 ALA A O 1
ATOM 550 N N . CYS A 1 72 ? 15.669 -0.461 -14.714 1.00 97.00 72 CYS A N 1
ATOM 551 C CA . CYS A 1 72 ? 16.697 -1.445 -15.043 1.00 97.00 72 CYS A CA 1
ATOM 552 C C . CYS A 1 72 ? 16.284 -2.312 -16.242 1.00 97.00 72 CYS A C 1
ATOM 554 O O . CYS A 1 72 ? 17.062 -2.469 -17.180 1.00 97.00 72 CYS A O 1
ATOM 556 N N . ALA A 1 73 ? 15.038 -2.795 -16.269 1.00 95.69 73 ALA A N 1
ATOM 557 C CA . ALA A 1 73 ? 14.490 -3.538 -17.401 1.00 95.69 73 ALA A CA 1
ATOM 558 C C . ALA A 1 73 ? 14.480 -2.699 -18.688 1.00 95.69 73 ALA A C 1
ATOM 560 O O . ALA A 1 73 ? 14.793 -3.215 -19.759 1.00 95.69 73 ALA A O 1
ATOM 561 N N . HIS A 1 74 ? 14.170 -1.402 -18.588 1.00 96.00 74 HIS A N 1
ATOM 562 C CA . HIS A 1 74 ? 14.189 -0.484 -19.724 1.00 96.00 74 HIS A CA 1
ATOM 563 C C . HIS A 1 74 ? 15.589 -0.349 -20.307 1.00 96.00 74 HIS A C 1
ATOM 565 O O . HIS A 1 74 ? 15.783 -0.609 -21.494 1.00 96.00 74 HIS A O 1
ATOM 571 N N . PHE A 1 75 ? 16.572 -0.018 -19.471 1.00 95.69 75 PHE A N 1
ATOM 572 C CA . PHE A 1 75 ? 17.959 0.075 -19.915 1.00 95.69 75 PHE A CA 1
ATOM 573 C C . PHE A 1 75 ? 18.493 -1.268 -20.424 1.00 95.69 75 PHE A C 1
ATOM 575 O O . PHE A 1 75 ? 19.222 -1.285 -21.411 1.00 95.69 75 PHE A O 1
ATOM 582 N N . GLY A 1 76 ? 18.083 -2.387 -19.822 1.00 94.81 76 GLY A N 1
ATOM 583 C CA . GLY A 1 76 ? 18.426 -3.731 -20.288 1.00 94.81 76 GLY A CA 1
ATOM 584 C C . GLY A 1 76 ? 17.893 -4.032 -21.691 1.00 94.81 76 GLY A C 1
ATOM 585 O O . GLY A 1 76 ? 18.640 -4.525 -22.533 1.00 94.81 76 GLY A O 1
ATOM 586 N N . LEU A 1 77 ? 16.635 -3.682 -21.984 1.00 93.81 77 LEU A N 1
ATOM 587 C CA . LEU A 1 77 ? 16.063 -3.835 -23.328 1.00 93.81 77 LEU A CA 1
ATOM 588 C C . LEU A 1 77 ? 16.743 -2.919 -24.348 1.00 93.81 77 LEU A C 1
ATOM 590 O O . LEU A 1 77 ? 17.012 -3.346 -25.469 1.00 93.81 77 LEU A O 1
ATOM 594 N N . VAL A 1 78 ? 17.047 -1.677 -23.966 1.00 95.25 78 VAL A N 1
ATOM 595 C CA . VAL A 1 78 ? 17.782 -0.752 -24.839 1.00 95.25 78 VAL A CA 1
ATOM 596 C C . VAL A 1 78 ? 19.181 -1.290 -25.142 1.00 95.25 78 VAL A C 1
ATOM 598 O O . VAL A 1 78 ? 19.595 -1.303 -26.299 1.00 95.25 78 VAL A O 1
ATOM 601 N N . ALA A 1 79 ? 19.885 -1.813 -24.136 1.00 94.62 79 ALA A N 1
ATOM 602 C CA . ALA A 1 79 ? 21.190 -2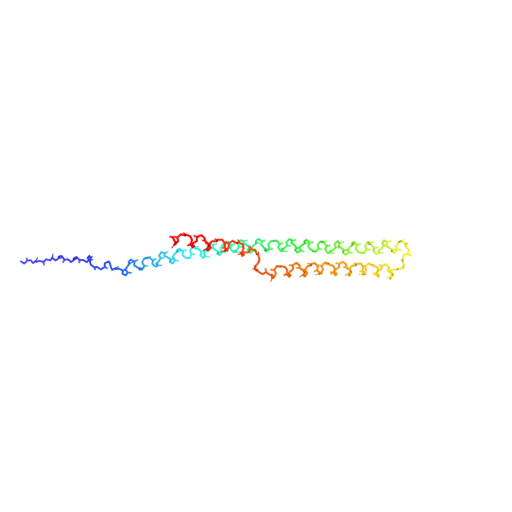.448 -24.310 1.00 94.62 79 ALA A CA 1
ATOM 603 C C . ALA A 1 79 ? 21.129 -3.717 -25.181 1.00 94.62 79 AL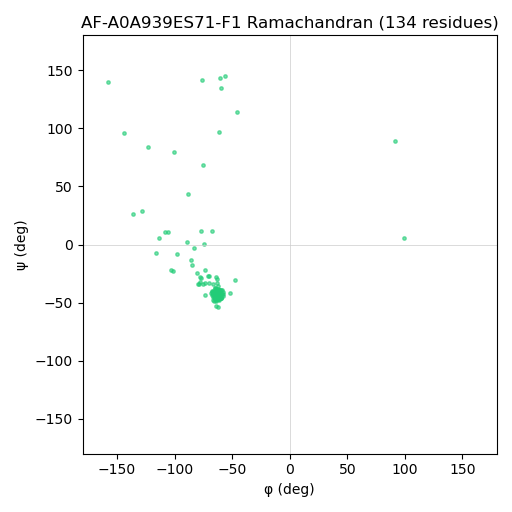A A C 1
ATOM 605 O O . ALA A 1 79 ? 22.095 -4.029 -25.872 1.00 94.62 79 ALA A O 1
ATOM 606 N N . ALA A 1 80 ? 19.990 -4.415 -25.207 1.00 92.69 80 ALA A N 1
ATOM 607 C CA . ALA A 1 80 ? 19.740 -5.547 -26.100 1.00 92.69 80 ALA A CA 1
ATOM 608 C C . ALA A 1 80 ? 19.473 -5.138 -27.567 1.00 92.69 80 ALA A C 1
ATOM 610 O O . ALA A 1 80 ? 19.241 -6.002 -28.411 1.00 92.69 80 ALA A O 1
ATOM 611 N N . GLY A 1 81 ? 19.509 -3.838 -27.882 1.00 93.56 81 GLY A N 1
ATOM 612 C CA . GLY A 1 81 ? 19.377 -3.308 -29.241 1.00 93.56 81 GLY A CA 1
ATOM 613 C C . GLY A 1 81 ? 17.982 -2.792 -29.595 1.00 93.56 81 GLY A C 1
ATOM 614 O O . GLY A 1 81 ? 17.755 -2.417 -30.746 1.00 93.56 81 GLY A O 1
ATOM 615 N N . LEU A 1 82 ? 17.041 -2.742 -28.643 1.00 93.12 82 LEU A N 1
ATOM 616 C CA . LEU A 1 82 ? 15.741 -2.120 -28.897 1.00 93.12 82 LEU A CA 1
ATOM 617 C C . LEU A 1 82 ? 15.843 -0.586 -28.885 1.00 93.12 82 LEU A C 1
ATOM 619 O O . LEU A 1 82 ? 16.502 -0.013 -28.014 1.00 93.12 82 LEU A O 1
ATOM 623 N N . PRO A 1 83 ? 15.116 0.116 -29.776 1.00 94.44 83 PRO A N 1
ATOM 624 C CA . PRO A 1 83 ? 14.980 1.560 -29.673 1.00 94.44 83 PRO A CA 1
ATOM 625 C C . PRO A 1 83 ? 14.310 1.937 -28.337 1.00 94.44 83 PRO A C 1
ATOM 627 O O . PRO A 1 83 ? 13.365 1.255 -27.920 1.00 94.44 83 PRO A O 1
ATOM 630 N N . PRO A 1 84 ? 14.719 3.046 -27.688 1.00 92.44 84 PRO A N 1
ATOM 631 C CA . PRO A 1 84 ? 14.205 3.447 -26.374 1.00 92.44 84 PRO A CA 1
ATOM 632 C C . PRO A 1 84 ? 12.678 3.497 -26.295 1.00 92.44 84 PRO A C 1
ATOM 634 O O . PRO A 1 84 ? 12.079 2.998 -25.347 1.00 92.44 84 PRO A O 1
ATOM 637 N N . VAL A 1 85 ? 12.023 4.016 -27.334 1.00 93.69 85 VAL A N 1
ATOM 638 C CA . VAL A 1 85 ? 10.555 4.084 -27.389 1.00 93.69 85 VAL A CA 1
ATOM 639 C C . VAL A 1 85 ? 9.924 2.687 -27.384 1.00 93.69 85 VAL A C 1
ATOM 641 O O . VAL A 1 85 ? 8.944 2.461 -26.678 1.00 93.69 85 VAL A O 1
ATOM 644 N N . GLY A 1 86 ? 10.508 1.729 -28.111 1.00 93.56 86 GLY A N 1
ATOM 645 C CA . GLY A 1 86 ? 10.029 0.344 -28.147 1.00 93.56 86 GLY A CA 1
ATOM 646 C C . GLY A 1 86 ? 10.191 -0.359 -26.799 1.00 93.56 86 GLY A C 1
ATOM 647 O O . GLY A 1 86 ? 9.258 -1.002 -26.320 1.00 93.56 86 GLY A O 1
ATOM 648 N N . ALA A 1 87 ? 11.336 -0.167 -26.141 1.00 93.50 87 ALA A N 1
ATOM 649 C CA . ALA A 1 87 ? 11.577 -0.700 -24.802 1.00 93.50 87 ALA A CA 1
ATOM 650 C C . ALA A 1 87 ? 10.590 -0.128 -23.768 1.00 93.50 87 ALA A C 1
ATOM 652 O O . ALA A 1 87 ? 10.016 -0.872 -22.971 1.00 93.50 87 ALA A O 1
ATOM 653 N N . ALA A 1 88 ? 10.351 1.188 -23.802 1.00 93.19 88 ALA A N 1
ATOM 654 C CA . ALA A 1 88 ? 9.383 1.846 -22.926 1.00 93.19 88 ALA A CA 1
ATOM 655 C C . ALA A 1 88 ? 7.952 1.337 -23.160 1.00 93.19 88 ALA A C 1
ATOM 657 O O . ALA A 1 88 ? 7.245 1.055 -22.194 1.00 93.19 88 ALA A O 1
ATOM 658 N N . ALA A 1 89 ? 7.540 1.165 -24.420 1.00 95.25 89 ALA A N 1
ATOM 659 C CA . ALA A 1 89 ? 6.209 0.668 -24.763 1.00 95.25 89 ALA A CA 1
ATOM 660 C C . ALA A 1 89 ? 5.962 -0.755 -24.233 1.00 95.25 89 ALA A C 1
ATOM 662 O O . ALA A 1 89 ? 4.905 -1.016 -23.658 1.00 95.25 89 ALA A O 1
ATOM 663 N N . ILE A 1 90 ? 6.941 -1.659 -24.362 1.00 94.62 90 ILE A N 1
ATOM 664 C CA . ILE A 1 90 ? 6.830 -3.042 -23.865 1.00 94.62 90 ILE A CA 1
ATOM 665 C C . ILE A 1 90 ? 6.686 -3.067 -22.341 1.00 94.62 90 ILE A C 1
ATOM 667 O O . ILE A 1 90 ? 5.826 -3.768 -21.801 1.00 94.62 90 ILE A O 1
ATOM 671 N N . ILE A 1 91 ? 7.501 -2.284 -21.637 1.00 95.44 91 ILE A N 1
ATOM 672 C CA . ILE A 1 91 ? 7.473 -2.234 -20.172 1.00 95.44 91 ILE A CA 1
ATOM 673 C C . ILE A 1 91 ? 6.174 -1.599 -19.680 1.00 95.44 91 ILE A C 1
ATOM 675 O O . ILE A 1 91 ? 5.553 -2.131 -18.762 1.00 95.44 91 ILE A O 1
ATOM 679 N N . ALA A 1 92 ? 5.718 -0.521 -20.323 1.00 94.19 92 ALA A N 1
ATOM 680 C CA . ALA A 1 92 ? 4.447 0.120 -20.003 1.00 94.19 92 ALA A CA 1
ATOM 681 C C . ALA A 1 92 ? 3.259 -0.828 -20.221 1.00 94.19 92 ALA A C 1
ATOM 683 O O . ALA A 1 92 ? 2.399 -0.945 -19.348 1.00 94.19 92 ALA A O 1
ATOM 684 N N . ALA A 1 93 ? 3.234 -1.555 -21.342 1.00 96.00 93 ALA A N 1
ATOM 685 C CA . ALA A 1 93 ? 2.201 -2.551 -21.617 1.00 96.00 93 ALA A CA 1
ATOM 686 C C . ALA A 1 93 ? 2.206 -3.670 -20.564 1.00 96.00 93 ALA A C 1
ATOM 688 O O . ALA A 1 93 ? 1.159 -4.013 -20.016 1.00 96.00 93 ALA A O 1
ATOM 689 N N . THR A 1 94 ? 3.387 -4.188 -20.218 1.00 95.31 94 THR A N 1
ATOM 690 C CA . THR A 1 94 ? 3.538 -5.232 -19.192 1.00 95.31 94 THR A CA 1
ATOM 691 C C . THR A 1 94 ? 3.064 -4.737 -17.821 1.00 95.31 94 THR A C 1
ATOM 693 O O . THR A 1 94 ? 2.307 -5.429 -17.138 1.00 95.31 94 THR A O 1
ATOM 696 N N . ALA A 1 95 ? 3.440 -3.515 -17.433 1.00 94.75 95 ALA A N 1
ATOM 697 C CA . ALA A 1 95 ? 3.019 -2.904 -16.176 1.00 94.75 95 ALA A CA 1
ATOM 698 C C . ALA A 1 95 ? 1.498 -2.685 -16.117 1.00 94.75 95 ALA A C 1
ATOM 700 O O . ALA A 1 95 ? 0.886 -2.968 -15.088 1.00 94.75 95 ALA A O 1
ATOM 701 N N . LEU A 1 96 ? 0.872 -2.246 -17.215 1.00 95.88 96 LEU A N 1
ATOM 702 C CA . LEU A 1 96 ? -0.584 -2.087 -17.302 1.00 95.88 96 LEU A CA 1
ATOM 703 C C . LEU A 1 96 ? -1.325 -3.419 -17.1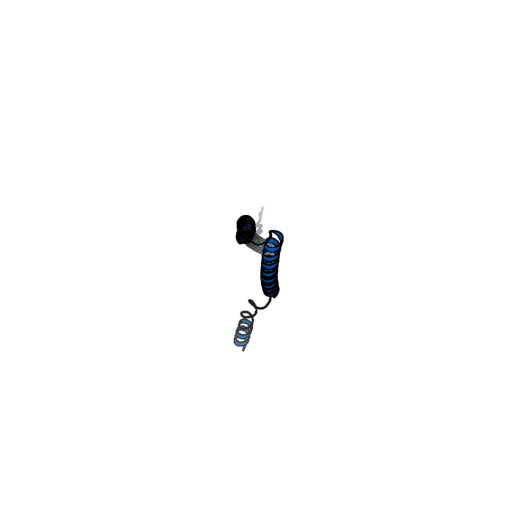72 1.00 95.88 96 LEU A C 1
ATOM 705 O O . LEU A 1 96 ? -2.332 -3.486 -16.467 1.00 95.88 96 LEU A O 1
ATOM 709 N N . VAL A 1 97 ? -0.824 -4.485 -17.802 1.00 97.25 97 VAL A N 1
ATOM 710 C CA . VAL A 1 97 ? -1.412 -5.829 -17.678 1.00 97.25 97 VAL A CA 1
ATOM 711 C C . VAL A 1 97 ? -1.340 -6.318 -16.230 1.00 97.25 97 VAL A C 1
ATOM 713 O O . VAL A 1 97 ? -2.349 -6.769 -15.682 1.00 97.25 97 VAL A O 1
ATOM 716 N N . LEU A 1 98 ? -0.181 -6.178 -15.579 1.00 95.25 98 LEU A N 1
ATOM 717 C CA . LEU A 1 98 ? -0.011 -6.556 -14.173 1.00 95.25 98 LEU A CA 1
ATOM 718 C C . LEU A 1 98 ? -0.899 -5.719 -13.244 1.00 95.25 98 LEU A C 1
ATOM 720 O O . LEU A 1 98 ? -1.561 -6.273 -12.367 1.00 95.25 98 LEU A O 1
ATOM 724 N N . ALA A 1 99 ? -0.971 -4.403 -13.459 1.00 93.81 99 ALA A N 1
ATOM 725 C CA . ALA A 1 99 ? -1.836 -3.513 -12.690 1.00 93.81 99 ALA A CA 1
ATOM 726 C C . ALA A 1 99 ? -3.319 -3.877 -12.858 1.00 93.81 99 ALA A C 1
ATOM 728 O O . ALA A 1 99 ? -4.053 -3.933 -11.870 1.00 93.81 99 ALA A O 1
ATOM 729 N N . GLY A 1 100 ? -3.751 -4.187 -14.083 1.00 95.56 100 GLY A N 1
ATOM 730 C CA . GLY A 1 100 ? -5.106 -4.650 -14.371 1.00 95.56 100 GLY A CA 1
ATOM 731 C C . GLY A 1 100 ? -5.441 -5.957 -13.652 1.00 95.56 100 GLY A C 1
ATOM 732 O O . GLY A 1 100 ? -6.503 -6.063 -13.036 1.00 95.56 100 GLY A O 1
ATOM 733 N N . LEU A 1 101 ? -4.522 -6.928 -13.656 1.00 96.00 101 LEU A N 1
ATOM 734 C CA . LEU A 1 101 ? -4.713 -8.208 -12.972 1.00 96.00 101 LEU A CA 1
ATOM 735 C C . LEU A 1 101 ? -4.771 -8.038 -11.447 1.00 96.00 101 LEU A C 1
ATOM 737 O O . LEU A 1 101 ? -5.700 -8.535 -10.806 1.00 96.00 101 LEU A O 1
ATOM 741 N N . CYS A 1 102 ? -3.833 -7.286 -10.868 1.00 94.69 102 CYS A N 1
ATOM 742 C CA . CYS A 1 102 ? -3.826 -6.970 -9.439 1.00 94.69 102 CYS A CA 1
ATOM 743 C C . CYS A 1 102 ? -5.088 -6.205 -9.023 1.00 94.69 102 CYS A C 1
ATOM 745 O O . CYS A 1 102 ? -5.713 -6.552 -8.021 1.00 94.69 102 CYS A O 1
ATOM 747 N N . GLY A 1 103 ? -5.507 -5.210 -9.810 1.00 93.44 103 GLY A N 1
ATOM 748 C CA . GLY A 1 103 ? -6.735 -4.452 -9.577 1.00 93.44 103 GLY A CA 1
ATOM 749 C C . GLY A 1 103 ? -7.983 -5.332 -9.643 1.00 93.44 103 GLY A C 1
ATOM 750 O O . GLY A 1 103 ? -8.860 -5.227 -8.786 1.00 93.44 103 GLY A O 1
ATOM 751 N N . PHE A 1 104 ? -8.045 -6.261 -10.599 1.00 95.69 104 PHE A N 1
ATOM 752 C CA . PHE A 1 104 ? -9.152 -7.207 -10.724 1.00 95.69 104 PHE A CA 1
ATOM 753 C C . PHE A 1 104 ? -9.234 -8.175 -9.535 1.00 95.69 104 PHE A C 1
ATOM 755 O O . PHE A 1 104 ? -10.317 -8.383 -8.977 1.00 95.69 104 PHE A O 1
ATOM 762 N N . ILE A 1 105 ? -8.097 -8.736 -9.112 1.00 95.06 105 ILE A N 1
ATOM 763 C CA . ILE A 1 105 ? -8.020 -9.620 -7.940 1.00 95.06 105 ILE A CA 1
ATOM 764 C C . ILE A 1 105 ? -8.374 -8.844 -6.667 1.00 95.06 105 ILE A C 1
ATOM 766 O O . ILE A 1 105 ? -9.196 -9.310 -5.876 1.00 95.06 105 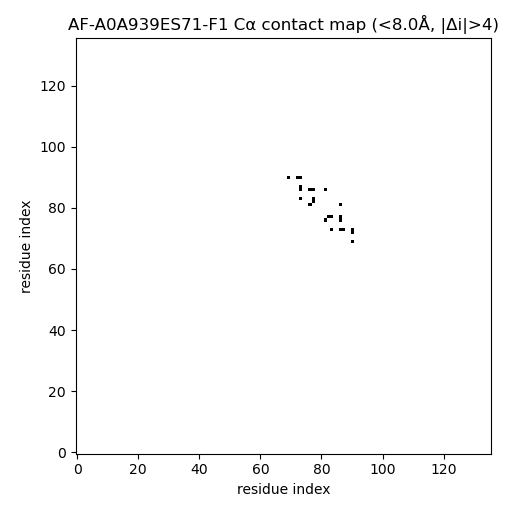ILE A O 1
ATOM 770 N N . GLY A 1 106 ? -7.824 -7.639 -6.494 1.00 89.75 106 GLY A N 1
ATOM 771 C CA . GLY A 1 106 ? -8.114 -6.762 -5.360 1.00 89.75 106 GLY A CA 1
ATOM 772 C C . GLY A 1 106 ? -9.597 -6.401 -5.277 1.00 89.75 106 GLY A C 1
ATOM 773 O O . GLY A 1 106 ? -10.215 -6.563 -4.225 1.00 89.75 106 GLY A O 1
ATOM 774 N N . ALA A 1 107 ? -10.208 -6.021 -6.402 1.00 92.25 107 ALA A N 1
ATOM 775 C CA . ALA A 1 107 ? -11.639 -5.740 -6.477 1.00 92.25 107 ALA A CA 1
ATOM 776 C C . ALA A 1 107 ? -12.489 -6.971 -6.126 1.00 92.25 107 ALA A C 1
ATOM 778 O O . ALA A 1 107 ? -13.503 -6.843 -5.439 1.00 92.25 107 ALA A O 1
ATOM 779 N N . ARG A 1 108 ? -12.085 -8.175 -6.555 1.00 90.62 108 ARG A N 1
ATOM 780 C CA . ARG A 1 108 ? -12.767 -9.422 -6.172 1.00 90.62 108 ARG A CA 1
ATOM 781 C C . ARG A 1 108 ? -12.611 -9.748 -4.689 1.00 90.62 108 ARG A C 1
ATOM 783 O O . ARG A 1 108 ? -13.589 -10.159 -4.069 1.00 90.62 108 ARG A O 1
ATOM 790 N N . CYS A 1 109 ? -11.432 -9.526 -4.116 1.00 88.44 109 CYS A N 1
ATOM 791 C CA . CYS A 1 109 ? -11.192 -9.713 -2.687 1.00 88.44 109 CYS A CA 1
ATOM 792 C C . CYS A 1 109 ? -12.084 -8.776 -1.855 1.00 88.44 109 CYS A C 1
ATOM 794 O O . CYS A 1 109 ? -12.807 -9.226 -0.968 1.00 88.44 109 CYS A O 1
ATOM 796 N N . LEU A 1 110 ? -12.147 -7.492 -2.223 1.00 84.88 110 LEU A N 1
ATOM 797 C CA . LEU A 1 110 ? -12.991 -6.504 -1.546 1.00 84.88 110 LEU A CA 1
ATOM 798 C C . LEU A 1 110 ? -14.493 -6.810 -1.692 1.00 84.88 110 LEU A C 1
ATOM 800 O O . LEU A 1 110 ? -15.260 -6.665 -0.738 1.00 84.88 110 LEU A O 1
ATOM 804 N N . LYS A 1 111 ? -14.917 -7.313 -2.858 1.00 82.88 111 LYS A N 1
ATOM 805 C CA . LYS A 1 111 ? -16.282 -7.830 -3.069 1.00 82.88 111 LYS A CA 1
ATOM 806 C C . LYS A 1 111 ? -16.596 -9.053 -2.200 1.00 82.88 111 LYS A C 1
ATOM 808 O O . LYS A 1 111 ? -17.732 -9.215 -1.773 1.00 82.88 111 LYS A O 1
ATOM 813 N N . SER A 1 112 ? -15.610 -9.901 -1.909 1.00 72.88 112 SER A N 1
ATOM 814 C CA . SER A 1 112 ? -15.793 -11.037 -0.998 1.00 72.88 112 SER A CA 1
ATOM 815 C C . SER A 1 112 ? -15.894 -10.606 0.469 1.00 72.88 112 SER A C 1
ATOM 817 O O . SER A 1 112 ? -16.605 -11.254 1.232 1.00 72.88 112 SER A O 1
ATOM 819 N N . LEU A 1 113 ? -15.191 -9.542 0.869 1.00 67.75 113 LEU A N 1
ATOM 820 C CA . LEU A 1 113 ? -15.215 -9.010 2.239 1.00 67.75 113 LEU A CA 1
ATOM 821 C C . LEU A 1 113 ? -16.477 -8.183 2.527 1.00 67.75 113 LEU A C 1
ATOM 823 O O . LEU A 1 113 ? -16.996 -8.215 3.636 1.00 67.75 113 LEU A O 1
ATOM 827 N N . SER A 1 114 ? -17.016 -7.504 1.512 1.00 58.78 114 SER A N 1
ATOM 828 C CA . SER A 1 114 ? -18.301 -6.786 1.570 1.00 58.78 114 SER A CA 1
ATOM 829 C C . SER A 1 114 ? -19.532 -7.698 1.488 1.00 58.78 114 SER A C 1
ATOM 831 O O . SER A 1 114 ? -20.647 -7.203 1.353 1.00 58.78 114 SER A O 1
ATOM 833 N N . ASN A 1 115 ? -19.359 -9.019 1.616 1.00 53.66 115 ASN A N 1
ATOM 834 C CA . ASN A 1 115 ? -20.446 -9.968 1.844 1.00 53.66 115 ASN A CA 1
ATOM 835 C C . ASN A 1 115 ? -20.500 -10.337 3.346 1.00 53.66 115 ASN A C 1
ATOM 837 O O . ASN A 1 115 ? -19.975 -11.384 3.737 1.00 53.66 115 ASN A O 1
ATOM 841 N N . PRO A 1 116 ? -21.081 -9.484 4.217 1.00 50.62 116 PRO A N 1
ATOM 842 C CA . PRO A 1 116 ? -20.985 -9.600 5.676 1.00 50.62 116 PRO A CA 1
ATOM 843 C C . PRO A 1 116 ? -21.699 -10.812 6.315 1.00 50.62 116 PRO A C 1
ATOM 845 O O . PRO A 1 116 ? -21.835 -10.846 7.531 1.00 50.62 116 PRO A O 1
ATOM 848 N N . LEU A 1 117 ? -22.164 -11.824 5.567 1.00 52.28 117 LEU A N 1
ATOM 849 C CA . LEU A 1 117 ? -23.144 -12.798 6.086 1.00 52.28 117 LEU A CA 1
ATOM 850 C C . LEU A 1 117 ? -22.894 -14.285 5.763 1.00 52.28 117 LEU A C 1
ATOM 852 O O . LEU A 1 117 ? -23.841 -15.070 5.747 1.00 52.28 117 LEU A O 1
ATOM 856 N N . ARG A 1 118 ? -21.653 -14.737 5.526 1.00 48.03 118 ARG A N 1
ATOM 857 C CA . ARG A 1 118 ? -21.403 -16.194 5.331 1.00 48.03 118 ARG A CA 1
ATOM 858 C C . ARG A 1 118 ? -20.515 -16.883 6.363 1.00 48.03 118 ARG A C 1
ATOM 860 O O . ARG A 1 118 ? -20.414 -18.103 6.322 1.00 48.03 118 ARG A O 1
ATOM 867 N N . ARG A 1 119 ? -19.880 -16.159 7.290 1.00 47.19 119 ARG A N 1
ATOM 868 C CA . ARG A 1 119 ? -19.010 -16.781 8.314 1.00 47.19 119 ARG A CA 1
ATOM 869 C C . ARG A 1 119 ? -19.679 -16.921 9.688 1.00 47.19 119 ARG A C 1
ATOM 871 O O . ARG A 1 119 ? -19.317 -17.830 10.417 1.00 47.19 119 ARG A O 1
ATOM 878 N N . THR A 1 120 ? -20.700 -16.122 9.999 1.00 46.53 120 THR A N 1
ATOM 879 C CA . THR A 1 120 ? -21.442 -16.156 11.279 1.00 46.53 120 THR A CA 1
ATOM 880 C C . THR A 1 120 ? -22.859 -16.729 11.176 1.00 46.53 120 THR A C 1
ATOM 882 O O . THR A 1 120 ? -23.620 -16.648 12.127 1.00 46.53 120 THR A O 1
ATOM 885 N N . THR A 1 121 ? -23.240 -17.343 10.054 1.00 48.03 121 THR A N 1
ATOM 886 C CA . THR A 1 121 ? -24.544 -18.025 9.909 1.00 48.03 121 THR A CA 1
ATOM 887 C C . THR A 1 121 ? -24.474 -19.537 10.119 1.00 48.03 121 THR A C 1
ATOM 889 O O . THR A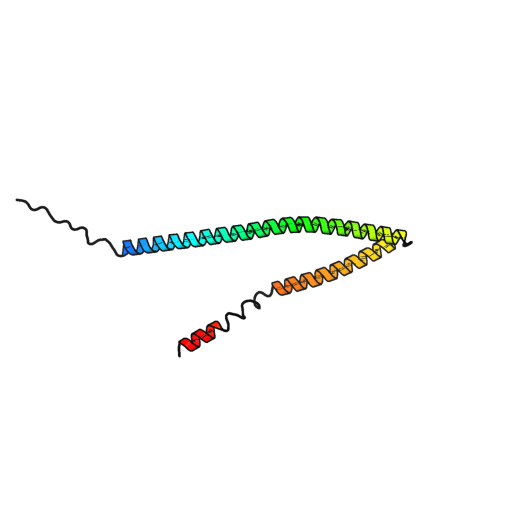 1 121 ? -25.512 -20.181 10.230 1.00 48.03 121 THR A O 1
ATOM 892 N N . HIS A 1 122 ? -23.275 -20.117 10.244 1.00 47.41 122 HIS A N 1
ATOM 893 C CA . HIS A 1 122 ? -23.127 -21.556 10.485 1.00 47.41 122 HIS A CA 1
ATOM 894 C C . HIS A 1 122 ? -23.208 -21.971 11.961 1.00 47.41 122 HIS A C 1
ATOM 896 O O . HIS A 1 122 ? -23.381 -23.156 12.213 1.00 47.41 122 HIS A O 1
ATOM 902 N N . GLN A 1 123 ? -23.129 -21.045 12.926 1.00 49.81 123 GLN A N 1
ATOM 903 C CA . GLN A 1 123 ? -23.221 -21.393 14.356 1.00 49.81 123 GLN A CA 1
ATOM 904 C C . GLN A 1 123 ? -24.573 -21.065 15.004 1.00 49.81 123 GLN A C 1
ATOM 906 O O . GLN A 1 123 ? -24.944 -21.705 15.977 1.00 49.81 123 GLN A O 1
ATOM 9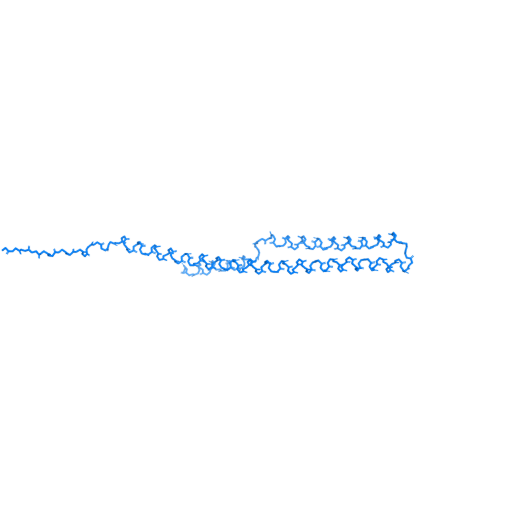11 N N . THR A 1 124 ? -25.368 -20.144 14.452 1.00 52.97 124 THR A N 1
ATOM 912 C CA . THR A 1 124 ? -26.669 -19.776 15.051 1.00 52.97 124 THR A CA 1
ATOM 913 C C . THR A 1 124 ? -27.816 -20.712 14.640 1.00 52.97 124 THR A C 1
ATOM 915 O O . THR A 1 124 ? -28.851 -20.754 15.300 1.00 52.97 124 THR A O 1
ATOM 918 N N . ALA A 1 125 ? -27.647 -21.496 13.568 1.00 58.56 125 ALA A N 1
ATOM 919 C CA . ALA A 1 125 ? -28.689 -22.409 13.093 1.00 58.56 125 ALA A CA 1
ATOM 920 C C . ALA A 1 125 ? -28.814 -23.696 13.934 1.00 58.56 125 ALA A C 1
ATOM 922 O O . ALA A 1 125 ? -29.915 -24.236 14.033 1.00 58.56 125 ALA A O 1
ATOM 923 N N . GLU A 1 126 ? -27.733 -24.180 14.561 1.00 58.94 126 GLU A N 1
ATOM 924 C CA . GLU A 1 126 ? -27.810 -25.358 15.444 1.00 58.94 126 GLU A CA 1
ATOM 925 C C . GLU A 1 126 ? -28.370 -25.027 16.831 1.00 58.94 126 GLU A C 1
ATOM 927 O O . GLU A 1 126 ? -29.123 -25.820 17.393 1.00 58.94 126 GLU A O 1
ATOM 932 N N . ASP A 1 127 ? -28.094 -23.833 17.354 1.00 60.28 127 ASP A N 1
ATOM 933 C CA . ASP A 1 127 ? -28.421 -23.491 18.744 1.00 60.28 127 ASP A CA 1
ATOM 934 C C . ASP A 1 127 ? -29.934 -23.320 18.979 1.00 60.28 127 ASP A C 1
ATOM 936 O O . ASP A 1 127 ? -30.478 -23.630 20.036 1.00 60.28 127 ASP A O 1
ATOM 940 N N . THR A 1 128 ? -30.677 -22.937 17.936 1.00 61.09 128 THR A N 1
ATOM 941 C CA . THR A 1 128 ? -32.145 -22.827 18.024 1.00 61.09 128 THR A CA 1
ATOM 942 C C . THR A 1 128 ? -32.821 -24.204 18.054 1.00 61.09 128 THR A C 1
ATOM 944 O O . THR A 1 128 ? -33.951 -24.341 18.527 1.00 61.09 128 THR A O 1
ATOM 947 N N . ARG A 1 129 ? -32.142 -25.250 17.564 1.00 59.91 129 ARG A N 1
ATOM 948 C CA . ARG A 1 129 ? -32.684 -26.612 17.527 1.00 59.91 129 ARG A CA 1
ATOM 949 C C . ARG A 1 129 ? -32.569 -27.300 18.891 1.00 59.91 129 ARG A C 1
ATOM 951 O O . ARG A 1 129 ? -33.504 -27.985 19.288 1.00 59.91 129 ARG A O 1
ATOM 958 N N . LEU A 1 130 ? -31.506 -27.011 19.643 1.00 64.94 130 LEU A N 1
ATOM 959 C CA . LEU A 1 130 ? -31.301 -27.512 21.008 1.00 64.94 130 LEU A CA 1
ATOM 960 C C . LEU A 1 130 ? -32.278 -26.890 22.020 1.00 64.94 130 LEU A C 1
ATOM 962 O O . LEU A 1 130 ? -32.749 -27.573 22.926 1.00 64.94 130 LEU A O 1
ATOM 966 N N . ILE A 1 131 ? -32.665 -25.625 21.825 1.00 66.94 131 ILE A N 1
ATOM 967 C CA . ILE A 1 131 ? -33.692 -24.965 22.656 1.00 66.94 131 ILE A CA 1
ATOM 968 C C . ILE A 1 131 ? -35.090 -25.548 22.390 1.00 66.94 131 ILE A C 1
ATOM 970 O O . ILE A 1 131 ? -35.955 -25.533 23.262 1.00 66.94 131 ILE A O 1
ATOM 974 N N . LYS A 1 132 ? -35.331 -26.088 21.190 1.00 67.81 132 LYS A N 1
ATOM 975 C CA . LYS A 1 132 ? -36.623 -26.690 20.846 1.00 67.81 132 LYS A CA 1
ATOM 976 C C . LYS A 1 132 ? -36.796 -28.095 21.432 1.00 67.81 132 LYS A C 1
ATOM 978 O O . LYS A 1 132 ? -37.924 -28.483 21.710 1.00 67.81 132 LYS A O 1
ATOM 983 N N . GLU A 1 133 ? -35.699 -28.824 21.639 1.00 70.69 133 GLU A N 1
ATOM 984 C CA . GLU A 1 133 ? -35.700 -30.157 22.258 1.00 70.69 133 GLU A CA 1
ATOM 985 C C . GLU A 1 133 ? -35.776 -30.108 23.790 1.00 70.69 133 GLU A C 1
ATOM 987 O O . GLU A 1 133 ? -36.276 -31.048 24.391 1.00 70.69 133 GLU A O 1
ATOM 992 N N . SER A 1 134 ? -35.355 -29.015 24.436 1.00 67.94 134 SER A N 1
ATOM 993 C CA . SER A 1 134 ? -35.467 -28.863 25.897 1.00 67.94 134 SER A CA 1
ATOM 994 C C . SER A 1 134 ? -36.840 -28.375 26.384 1.00 67.94 134 SER A C 1
ATOM 996 O O . SER A 1 134 ? -37.054 -28.263 27.592 1.00 67.94 134 SER A O 1
ATOM 998 N N . LEU A 1 135 ? -37.765 -28.078 25.461 1.00 66.88 135 LEU A N 1
ATOM 999 C CA . LEU A 1 135 ? -39.129 -27.610 25.745 1.00 66.88 135 LEU A CA 1
ATOM 1000 C C . LEU A 1 135 ? -40.230 -28.614 25.344 1.00 66.88 135 LEU A C 1
ATOM 1002 O O . LEU A 1 135 ? -41.413 -28.278 25.455 1.00 66.88 135 LEU A O 1
ATOM 1006 N N . GLN A 1 136 ? -39.864 -29.819 24.893 1.00 50.53 136 GLN A N 1
ATOM 1007 C CA . GLN A 1 136 ? -40.763 -30.974 24.738 1.00 50.53 136 GLN A CA 1
ATOM 1008 C C . GLN A 1 136 ? -40.385 -32.073 25.727 1.00 50.53 136 GLN A C 1
ATOM 1010 O O . GLN A 1 136 ? -41.322 -32.769 26.174 1.00 50.53 136 GLN A O 1
#

Organism: NCBI:txid2816037

Radius of gyration: 35.18 Å; Cα contacts (8 Å, |Δi|>4): 12; chains: 1; bounding box: 64×44×116 Å

InterPro domains:
  IPR009937 Putative Actinobacterial Holin-X, holin superfamily III [PF07332] (16-132)

Foldseek 3Di:
DDDDDDDPPPPPPDPVVVVVVVVVVVVVVVVVVVVVVVVVVVVVVVVVVVVVVVVVVVCVVVVVVVVVVLVVQLVVVVVVVDDSVVSNVVSVVVVVVVVVVVVVVVVVVVVVVVPPPDPPPVPPVVVVVVVVVVVD

Mean predicted aligned error: 14.02 Å